Protein AF-A0A372QPK8-F1 (afdb_monomer_lite)

Foldseek 3Di:
DDPDPPVVVVVVVVVVVVVVVVVVVPDDDPDPDDDPPPPPPCPPVPLCQPPDPAWDADPVNDIAHDQFRDDAPVDGHGPQWAQEPQAPVRIGHNQQRDHAHNDGHGPQWDHDPVRAIHHHPWDDPPPNDTHD

Structure (mmCIF, N/CA/C/O backbone):
data_AF-A0A372QPK8-F1
#
_entry.id   AF-A0A372QPK8-F1
#
loop_
_atom_site.group_PDB
_atom_site.id
_atom_site.type_symbol
_atom_site.label_atom_id
_atom_site.label_alt_id
_atom_site.label_comp_id
_atom_site.label_asym_id
_atom_site.label_entity_id
_atom_site.label_seq_id
_atom_site.pdbx_PDB_ins_code
_atom_site.Cartn_x
_atom_site.Cartn_y
_atom_site.Cartn_z
_atom_site.occupancy
_atom_site.B_iso_or_equiv
_atom_site.auth_seq_id
_atom_site.auth_comp_id
_atom_site.auth_asym_id
_atom_site.auth_atom_id
_atom_site.pdbx_PDB_model_num
ATOM 1 N N . MET A 1 1 ? -44.034 28.530 76.129 1.00 44.78 1 MET A N 1
ATOM 2 C CA . MET A 1 1 ? -42.767 29.096 75.598 1.00 44.78 1 MET A CA 1
ATOM 3 C C . MET A 1 1 ? -41.680 28.782 76.626 1.00 44.78 1 MET A C 1
ATOM 5 O O . MET A 1 1 ? -41.874 29.170 77.760 1.00 44.78 1 MET A O 1
ATOM 9 N N . LYS A 1 2 ? -40.591 28.039 76.413 1.00 50.44 2 LYS A N 1
ATOM 10 C CA . LYS A 1 2 ? -39.830 27.640 75.222 1.00 50.44 2 LYS A CA 1
ATOM 11 C C . LYS A 1 2 ? -39.368 26.176 75.396 1.00 50.44 2 LYS A C 1
ATOM 13 O O . LYS A 1 2 ? -38.466 25.903 76.180 1.00 50.44 2 LYS A O 1
ATOM 18 N N . LEU A 1 3 ? -39.985 25.251 74.656 1.00 52.56 3 LEU A N 1
ATOM 19 C CA . LEU A 1 3 ? -39.466 23.902 74.401 1.00 52.56 3 LEU A CA 1
ATOM 20 C C . LEU A 1 3 ? -38.437 24.009 73.264 1.00 52.56 3 LEU A C 1
ATOM 22 O O . LEU A 1 3 ? -38.810 23.894 72.107 1.00 52.56 3 LEU A O 1
ATOM 26 N N . PHE A 1 4 ? -37.167 24.285 73.557 1.00 54.09 4 PHE A N 1
ATOM 27 C CA . PHE A 1 4 ? -36.104 24.185 72.536 1.00 54.09 4 PHE A CA 1
ATOM 28 C C . PHE A 1 4 ? -34.763 23.657 73.073 1.00 54.09 4 PHE A C 1
ATOM 30 O O . PHE A 1 4 ? -33.819 23.512 72.309 1.00 54.09 4 PHE A O 1
ATOM 37 N N . GLY A 1 5 ? -34.667 23.305 74.360 1.00 58.66 5 GLY A N 1
ATOM 38 C CA . GLY A 1 5 ? -33.438 22.756 74.949 1.00 58.66 5 GLY A CA 1
ATOM 39 C C . GLY A 1 5 ? -33.046 21.362 74.432 1.00 58.66 5 GLY A C 1
ATOM 40 O O . GLY A 1 5 ? -31.943 21.204 73.911 1.00 58.66 5 GLY A O 1
ATOM 41 N N . PRO A 1 6 ? -33.921 20.341 74.521 1.00 59.91 6 PRO A N 1
ATOM 42 C CA . PRO A 1 6 ? -33.509 18.967 74.225 1.00 59.91 6 PRO A CA 1
ATOM 43 C C . PRO A 1 6 ? -33.360 18.689 72.721 1.00 59.91 6 PRO A C 1
ATOM 45 O O . PRO A 1 6 ? -32.526 17.878 72.329 1.00 59.91 6 PRO A O 1
ATOM 48 N N . LEU A 1 7 ? -34.115 19.393 71.867 1.00 57.06 7 LEU A N 1
ATOM 49 C CA . LEU A 1 7 ? -34.079 19.188 70.414 1.00 57.06 7 LEU A CA 1
ATOM 50 C C . LEU A 1 7 ? -32.804 19.768 69.774 1.00 57.06 7 LEU A C 1
ATOM 52 O O . LEU A 1 7 ? -32.244 19.175 68.856 1.00 57.06 7 LEU A O 1
ATOM 56 N N . VAL A 1 8 ? -32.306 20.895 70.297 1.00 60.84 8 VAL A N 1
ATOM 57 C CA . VAL A 1 8 ? -31.047 21.512 69.845 1.00 60.84 8 VAL A CA 1
ATOM 58 C C . VAL A 1 8 ? -29.842 20.683 70.301 1.00 60.84 8 VAL A C 1
ATOM 60 O O . VAL A 1 8 ? -28.912 20.478 69.525 1.00 60.84 8 VAL A O 1
ATOM 63 N N . PHE A 1 9 ? -29.886 20.117 71.511 1.00 58.66 9 PHE A N 1
ATOM 64 C CA . PHE A 1 9 ? -28.843 19.203 71.995 1.00 58.66 9 PHE A CA 1
ATOM 65 C C . PHE A 1 9 ? -28.768 17.900 71.178 1.00 58.66 9 PHE A C 1
ATOM 67 O O . PHE A 1 9 ? -27.673 17.414 70.883 1.00 58.66 9 PHE A O 1
ATOM 74 N N . LEU A 1 10 ? -29.915 17.364 70.748 1.00 60.41 10 LEU A N 1
ATOM 75 C CA . LEU A 1 10 ? -29.976 16.209 69.845 1.00 60.41 10 LEU A CA 1
ATOM 76 C C . LEU A 1 10 ? -29.419 16.528 68.449 1.00 60.41 10 LEU A C 1
ATOM 78 O O . LEU A 1 10 ? -28.649 15.743 67.906 1.00 60.41 10 LEU A O 1
ATOM 82 N N . LEU A 1 11 ? -29.725 17.697 67.881 1.00 60.28 11 LEU A N 1
ATOM 83 C CA . LEU A 1 11 ? -29.195 18.094 66.570 1.00 60.28 11 LEU A CA 1
ATOM 84 C C . LEU A 1 11 ? -27.673 18.312 66.580 1.00 60.28 11 LEU A C 1
ATOM 86 O O . LEU A 1 11 ? -26.998 17.927 65.624 1.00 60.28 11 LEU A O 1
ATOM 90 N N . ILE A 1 12 ? -27.112 18.882 67.650 1.00 61.19 12 ILE A N 1
ATOM 91 C CA . ILE A 1 12 ? -25.658 19.097 67.769 1.00 61.19 12 ILE A CA 1
ATOM 92 C C . ILE A 1 12 ? -24.921 17.758 67.905 1.00 61.19 12 ILE A C 1
ATOM 94 O O . ILE A 1 12 ? -23.915 17.535 67.233 1.00 61.19 12 ILE A O 1
ATOM 98 N N . THR A 1 13 ? -25.440 16.841 68.724 1.00 59.41 13 THR A N 1
ATOM 99 C CA . THR A 1 13 ? -24.824 15.518 68.921 1.00 59.41 13 THR A CA 1
ATOM 100 C C . THR A 1 13 ? -24.906 14.644 67.667 1.00 59.41 13 THR A C 1
ATOM 102 O O . THR A 1 13 ? -23.913 14.011 67.314 1.00 59.41 13 THR A O 1
ATOM 105 N N . PHE A 1 14 ? -26.018 14.674 66.923 1.00 59.50 14 PHE A N 1
ATOM 106 C CA . PHE A 1 14 ? -26.125 13.966 65.640 1.00 59.50 14 PHE A CA 1
ATOM 107 C C . PHE A 1 14 ? -25.148 14.497 64.577 1.00 59.50 14 PHE A C 1
ATOM 109 O O . PHE A 1 14 ? -24.490 13.700 63.908 1.00 59.50 14 PHE A O 1
ATOM 116 N N . ASN A 1 15 ? -24.988 15.820 64.444 1.00 57.81 15 ASN A N 1
ATOM 117 C CA . ASN A 1 15 ? -24.038 16.399 63.482 1.00 57.81 15 ASN A CA 1
ATOM 118 C C . ASN A 1 15 ? -22.571 16.085 63.833 1.00 57.81 15 ASN A C 1
ATOM 120 O O . ASN A 1 15 ? -21.765 15.829 62.936 1.00 57.81 15 ASN A O 1
ATOM 124 N N . LEU A 1 16 ? -22.218 16.038 65.124 1.00 55.25 16 LEU A N 1
ATOM 125 C CA . LEU A 1 16 ? -20.860 15.694 65.558 1.00 55.25 16 LEU A CA 1
ATOM 126 C C . LEU A 1 16 ? -20.503 14.226 65.245 1.00 55.25 16 LEU A C 1
ATOM 128 O O . LEU A 1 16 ? -19.392 13.936 64.801 1.00 55.25 16 LEU A O 1
ATOM 132 N N . VAL A 1 17 ? -21.457 13.304 65.426 1.00 56.84 17 VAL A N 1
ATOM 133 C CA . VAL A 1 17 ? -21.271 11.864 65.160 1.00 56.84 17 VAL A CA 1
ATOM 134 C C . VAL A 1 17 ? -21.150 11.570 63.658 1.00 56.84 17 VAL A C 1
ATOM 136 O O . VAL A 1 17 ? -20.360 10.709 63.262 1.00 56.84 17 VAL A O 1
ATOM 139 N N . ILE A 1 18 ? -21.870 12.303 62.801 1.00 57.38 18 ILE A N 1
ATOM 140 C CA . ILE A 1 18 ? -21.778 12.142 61.339 1.00 57.38 18 ILE A CA 1
ATOM 141 C C . ILE A 1 18 ? -20.406 12.609 60.820 1.00 57.38 18 ILE A C 1
ATOM 143 O O . ILE A 1 18 ? -19.778 11.889 60.042 1.00 57.38 18 ILE A O 1
ATOM 147 N N . SER A 1 19 ? -19.877 13.738 61.306 1.00 53.81 19 SER A N 1
ATOM 148 C CA . SER A 1 19 ? -18.542 14.221 60.906 1.00 53.81 19 SER A CA 1
ATOM 149 C C . SER A 1 19 ? -17.404 13.273 61.305 1.00 53.81 19 SER A C 1
ATOM 151 O O . SER A 1 19 ? -16.457 13.099 60.538 1.00 53.81 19 SER A O 1
ATOM 153 N N . GLN A 1 20 ? -17.496 12.601 62.459 1.00 52.28 20 GLN A N 1
ATOM 154 C CA . GLN A 1 20 ? -16.480 11.618 62.862 1.00 52.28 20 GLN A CA 1
ATOM 155 C C . GLN A 1 20 ? -16.537 10.323 62.037 1.00 52.28 20 GLN A C 1
ATOM 157 O O . GLN A 1 20 ? -15.493 9.738 61.749 1.00 52.28 20 GLN A O 1
ATOM 162 N N . LYS A 1 21 ? -17.724 9.890 61.584 1.00 50.44 21 LYS A N 1
ATOM 163 C CA . LYS A 1 21 ? -17.843 8.712 60.708 1.00 50.44 21 LYS A CA 1
ATOM 164 C C . LYS A 1 21 ? -17.370 8.955 59.272 1.00 50.44 21 LYS A C 1
ATOM 166 O O . LYS A 1 21 ? -16.891 8.016 58.644 1.00 50.44 21 LYS A O 1
ATOM 171 N N . ILE A 1 22 ? -17.459 10.183 58.757 1.00 51.59 22 ILE A N 1
ATOM 172 C CA . ILE A 1 22 ? -17.023 10.502 57.384 1.00 51.59 22 ILE A CA 1
ATOM 173 C C . ILE A 1 22 ? -15.487 10.559 57.278 1.00 51.59 22 ILE A C 1
ATOM 175 O O . ILE A 1 22 ? -14.933 10.129 56.267 1.00 51.59 22 ILE A O 1
ATOM 179 N N . MET A 1 23 ? -14.778 11.000 58.326 1.00 44.66 23 MET A N 1
ATOM 180 C CA . MET A 1 23 ? -13.305 11.012 58.326 1.00 44.66 23 MET A CA 1
ATOM 181 C C . MET A 1 23 ? -12.675 9.623 58.510 1.00 44.66 23 MET A C 1
ATOM 183 O O . MET A 1 23 ? -11.583 9.383 58.004 1.00 44.66 23 MET A O 1
ATOM 187 N N . ALA A 1 24 ? -13.374 8.676 59.141 1.00 43.78 24 ALA A N 1
ATOM 188 C CA . ALA A 1 24 ? -12.895 7.299 59.286 1.00 43.78 24 ALA A CA 1
ATOM 189 C C . ALA A 1 24 ? -13.022 6.455 57.999 1.00 43.78 24 ALA A C 1
ATOM 191 O O . ALA A 1 24 ? -12.383 5.413 57.892 1.00 43.78 24 ALA A O 1
ATOM 192 N N . LEU A 1 25 ? -13.820 6.886 57.012 1.00 43.62 25 LEU A N 1
ATOM 193 C CA . LEU A 1 25 ? -14.006 6.140 55.759 1.00 43.62 25 LEU A CA 1
ATOM 194 C C . LEU A 1 25 ? -13.022 6.540 54.647 1.00 43.62 25 LEU A C 1
ATOM 196 O O . LEU A 1 25 ? -12.997 5.896 53.602 1.00 43.62 25 LEU A O 1
ATOM 200 N N . ARG A 1 26 ? -12.247 7.621 54.827 1.00 46.88 26 ARG A N 1
ATOM 201 C CA . ARG A 1 26 ? -11.486 8.236 53.726 1.00 46.88 26 ARG A CA 1
ATOM 202 C C . ARG A 1 26 ? -9.968 8.068 53.794 1.00 46.88 26 ARG A C 1
ATOM 204 O O . ARG A 1 26 ? -9.309 8.540 52.873 1.00 46.88 26 ARG A O 1
ATOM 211 N N . GLN A 1 27 ? -9.397 7.444 54.830 1.00 39.03 27 GLN A N 1
ATOM 212 C CA . GLN A 1 27 ? -7.946 7.586 55.032 1.00 39.03 27 GLN A CA 1
ATOM 213 C C . GLN A 1 27 ? -7.148 6.376 55.521 1.00 39.03 27 GLN A C 1
ATOM 215 O O . GLN A 1 27 ? -5.971 6.527 55.801 1.00 39.03 27 GLN A O 1
ATOM 220 N N . GLU A 1 28 ? -7.697 5.168 55.519 1.00 42.09 28 GLU A N 1
ATOM 221 C CA . GLU A 1 28 ? -6.903 3.958 55.769 1.00 42.09 28 GLU A CA 1
ATOM 222 C C . GLU A 1 28 ? -7.523 2.850 54.907 1.00 42.09 28 GLU A C 1
ATOM 224 O O . GLU A 1 28 ? -8.551 2.285 55.250 1.00 42.09 28 GLU A O 1
ATOM 229 N N . THR A 1 29 ? -7.043 2.516 53.713 1.00 42.16 29 THR A N 1
ATOM 230 C CA . THR A 1 29 ? -5.824 1.725 53.589 1.00 42.16 29 THR A CA 1
ATOM 231 C C . THR A 1 29 ? -5.349 1.769 52.137 1.00 42.16 29 THR A C 1
ATOM 233 O O . THR A 1 29 ? -5.890 1.107 51.254 1.00 42.16 29 THR A O 1
ATOM 236 N N . PHE A 1 30 ? -4.290 2.533 51.901 1.00 44.34 30 PHE A N 1
ATOM 237 C CA . PHE A 1 30 ? -3.374 2.302 50.793 1.00 44.34 30 PHE A CA 1
ATOM 238 C C . PHE A 1 30 ? -2.181 1.534 51.383 1.00 44.34 30 PHE A C 1
ATOM 240 O O . PHE A 1 30 ? -1.219 2.168 51.815 1.00 44.34 30 PHE A O 1
ATOM 247 N N . PRO A 1 31 ? -2.196 0.191 51.486 1.00 40.69 31 PRO A N 1
ATOM 248 C CA . PRO A 1 31 ? -0.975 -0.524 51.791 1.00 40.69 31 PRO A CA 1
ATOM 249 C C . PRO A 1 31 ? -0.179 -0.640 50.493 1.00 40.69 31 PRO A C 1
ATOM 251 O O . PRO A 1 31 ? -0.525 -1.370 49.562 1.00 40.69 31 PRO A O 1
ATOM 254 N N . ARG A 1 32 ? 0.921 0.110 50.431 1.00 44.38 32 ARG A N 1
ATOM 255 C CA . ARG A 1 32 ? 2.013 -0.203 49.518 1.00 44.38 32 ARG A CA 1
ATOM 256 C C . ARG A 1 32 ? 2.531 -1.614 49.834 1.00 44.38 32 ARG A C 1
ATOM 258 O O . ARG A 1 32 ? 3.028 -1.857 50.923 1.00 44.38 32 ARG A O 1
ATOM 265 N N . ILE A 1 33 ? 2.454 -2.472 48.818 1.00 48.00 33 ILE A N 1
ATOM 266 C CA . ILE A 1 33 ? 3.400 -3.544 48.472 1.00 48.00 33 ILE A CA 1
ATOM 267 C C . ILE A 1 33 ? 3.571 -4.658 49.522 1.00 48.00 33 ILE A C 1
ATOM 269 O O . ILE A 1 33 ? 4.490 -4.654 50.334 1.00 48.00 33 ILE A O 1
ATOM 273 N N . ALA A 1 34 ? 2.783 -5.720 49.356 1.00 37.31 34 ALA A N 1
ATOM 274 C CA . ALA A 1 34 ? 3.285 -7.084 49.477 1.00 37.31 34 ALA A CA 1
ATOM 275 C C . ALA A 1 34 ? 2.934 -7.812 48.175 1.00 37.31 34 ALA A C 1
ATOM 277 O O . ALA A 1 34 ? 1.788 -7.780 47.726 1.00 37.31 34 ALA A O 1
ATOM 278 N N . ALA A 1 35 ? 3.943 -8.400 47.534 1.00 48.91 35 ALA A N 1
ATOM 279 C CA . ALA A 1 35 ? 3.840 -9.124 46.277 1.00 48.91 35 ALA A CA 1
ATOM 280 C C . ALA A 1 35 ? 2.953 -10.369 46.430 1.00 48.91 35 ALA A C 1
ATOM 282 O O . ALA A 1 35 ? 3.432 -11.481 46.633 1.00 48.91 35 ALA A O 1
ATOM 283 N N . ILE A 1 36 ? 1.644 -10.187 46.305 1.00 43.19 36 ILE A N 1
ATOM 284 C CA . ILE A 1 36 ? 0.721 -11.271 46.007 1.00 43.19 36 ILE A CA 1
ATOM 285 C C . ILE A 1 36 ? 0.531 -11.197 44.505 1.00 43.19 36 ILE A C 1
ATOM 287 O O . ILE A 1 36 ? -0.168 -10.326 43.993 1.00 43.19 36 ILE A O 1
ATOM 291 N N . LYS A 1 37 ? 1.241 -12.082 43.800 1.00 42.38 37 LYS A N 1
ATOM 292 C CA . LYS A 1 37 ? 1.048 -12.363 42.380 1.00 42.38 37 LYS A CA 1
ATOM 293 C C . LYS A 1 37 ? -0.465 -12.423 42.154 1.00 42.38 37 LYS A C 1
ATOM 295 O O . LYS A 1 37 ? -1.086 -13.344 42.696 1.00 42.38 37 LYS A O 1
ATOM 300 N N . PRO A 1 38 ? -1.092 -11.485 41.417 1.00 40.38 38 PRO A N 1
ATOM 301 C CA . PRO A 1 38 ? -2.437 -11.751 40.970 1.00 40.38 38 PRO A CA 1
ATOM 302 C C . PRO A 1 38 ? -2.292 -13.038 40.172 1.00 40.38 38 PRO A C 1
ATOM 304 O O . PRO A 1 38 ? -1.523 -13.109 39.207 1.00 40.38 38 PRO A O 1
ATOM 307 N N . LYS A 1 39 ? -2.965 -14.100 40.622 1.00 42.16 39 LYS A N 1
ATOM 308 C CA . LYS A 1 39 ? -3.371 -15.167 39.722 1.00 42.16 39 LYS A CA 1
ATOM 309 C C . LYS A 1 39 ? -4.276 -14.444 38.743 1.00 42.16 39 LYS A C 1
ATOM 311 O O . LYS A 1 39 ? -5.469 -14.288 38.988 1.00 42.16 39 LYS A O 1
ATOM 316 N N . SER A 1 40 ? -3.615 -13.867 37.738 1.00 42.41 40 SER A N 1
ATOM 317 C CA . SER A 1 40 ? -4.180 -13.246 36.566 1.00 42.41 40 SER A CA 1
ATOM 318 C C . SER A 1 40 ? -4.932 -14.388 35.938 1.00 42.41 40 SER A C 1
ATOM 320 O O . SER A 1 40 ? -4.383 -15.249 35.250 1.00 42.41 40 SER A O 1
ATOM 322 N N . THR A 1 41 ? -6.169 -14.507 36.401 1.00 42.00 41 THR A N 1
ATOM 323 C CA . THR A 1 41 ? -7.182 -15.306 35.764 1.00 42.00 41 THR A CA 1
ATOM 324 C C . THR A 1 41 ? -7.201 -14.684 34.399 1.00 42.00 41 THR A C 1
ATOM 326 O O . THR A 1 41 ? -7.506 -13.499 34.292 1.00 42.00 41 THR A O 1
ATOM 329 N N . VAL A 1 42 ? -6.673 -15.439 33.442 1.00 49.09 42 VAL A N 1
ATOM 330 C CA . VAL A 1 42 ? -6.579 -15.090 32.039 1.00 49.09 42 VAL A CA 1
ATOM 331 C C . VAL A 1 42 ? -7.938 -14.516 31.670 1.00 49.09 42 VAL A C 1
ATOM 333 O O . VAL A 1 42 ? -8.882 -15.256 31.416 1.00 49.09 42 VAL A O 1
ATOM 336 N N . VAL A 1 43 ? -8.060 -13.188 31.707 1.00 46.91 43 VAL A N 1
ATOM 337 C CA . VAL A 1 43 ? -8.998 -12.521 30.828 1.00 46.91 43 VAL A CA 1
ATOM 338 C C . VAL A 1 43 ? -8.420 -12.950 29.494 1.00 46.91 43 VAL A C 1
ATOM 340 O O . VAL A 1 43 ? -7.230 -12.691 29.260 1.00 46.91 43 VAL A O 1
ATOM 343 N N . PRO A 1 44 ? -9.155 -13.704 28.662 1.00 43.81 44 PRO A N 1
ATOM 344 C CA . PRO A 1 44 ? -8.698 -13.809 27.297 1.00 43.81 44 PRO A CA 1
ATOM 345 C C . PRO A 1 44 ? -8.474 -12.355 26.886 1.00 43.81 44 PRO A C 1
ATOM 347 O O . PRO A 1 44 ? -9.298 -11.500 27.225 1.00 43.81 44 PRO A O 1
ATOM 350 N N . LEU A 1 45 ? -7.365 -12.034 26.224 1.00 43.34 45 LEU A N 1
ATOM 351 C CA . LEU A 1 45 ? -7.417 -10.897 25.322 1.00 43.34 45 LEU A CA 1
ATOM 352 C C . LEU A 1 45 ? -8.535 -11.257 24.337 1.00 43.34 45 LEU A C 1
ATOM 354 O O . LEU A 1 45 ? -8.304 -11.872 23.302 1.00 43.34 45 LEU A O 1
ATOM 358 N N . ILE A 1 46 ? -9.782 -11.003 24.734 1.00 52.19 46 ILE A N 1
ATOM 359 C CA . ILE A 1 46 ? -10.931 -10.948 23.871 1.00 52.19 46 ILE A CA 1
ATOM 360 C C . ILE A 1 46 ? -10.504 -9.799 22.991 1.00 52.19 46 ILE A C 1
ATOM 362 O O . ILE A 1 46 ? -10.482 -8.657 23.453 1.00 52.19 46 ILE A O 1
ATOM 366 N N . LYS A 1 47 ? -10.010 -10.141 21.794 1.00 54.75 47 LYS A N 1
ATOM 367 C CA . LYS A 1 47 ? -9.800 -9.216 20.683 1.00 54.75 47 LYS A CA 1
ATOM 368 C C . LYS A 1 47 ? -10.947 -8.214 20.811 1.00 54.75 47 LYS A C 1
ATOM 370 O O . LYS A 1 47 ? -12.102 -8.646 20.762 1.00 54.75 47 LYS A O 1
ATOM 375 N N . ILE A 1 48 ? -10.650 -6.951 21.140 1.00 60.53 48 ILE A N 1
ATOM 376 C CA . ILE A 1 48 ? -11.630 -5.898 21.491 1.00 60.53 48 ILE A CA 1
ATOM 377 C C . ILE A 1 48 ? -12.317 -5.437 20.196 1.00 60.53 48 ILE A C 1
ATOM 379 O O . ILE A 1 48 ? -12.419 -4.266 19.868 1.00 60.53 48 ILE A O 1
ATOM 383 N N . CYS A 1 49 ? -12.74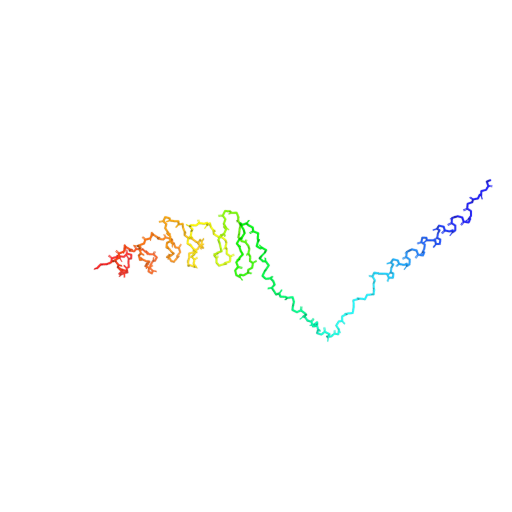8 -6.413 19.417 1.00 60.50 49 CYS A N 1
ATOM 384 C CA . CYS A 1 49 ? -13.303 -6.313 18.098 1.00 60.50 49 CYS A CA 1
ATOM 385 C C . CYS A 1 49 ? -14.744 -6.769 18.242 1.00 60.50 49 CYS A C 1
ATOM 387 O O . CYS A 1 49 ? -15.058 -7.926 17.940 1.00 60.50 49 CYS A O 1
ATOM 389 N N . PRO A 1 50 ? -15.626 -5.933 18.802 1.00 65.94 50 PRO A N 1
ATOM 390 C CA . PRO A 1 50 ? -17.024 -6.277 18.787 1.00 65.94 50 PRO A CA 1
ATOM 391 C C . PRO A 1 50 ? -17.442 -6.399 17.317 1.00 65.94 50 PRO A C 1
ATOM 393 O O . PRO A 1 50 ? -17.282 -5.469 16.529 1.00 65.94 50 PRO A O 1
ATOM 396 N N . THR A 1 51 ? -17.923 -7.577 16.925 1.00 57.56 51 THR A N 1
ATOM 397 C CA . THR A 1 51 ? -18.449 -7.826 15.581 1.00 57.56 51 THR A CA 1
ATOM 398 C C . THR A 1 51 ? -19.780 -7.102 15.434 1.00 57.56 51 THR A C 1
ATOM 400 O O . THR A 1 51 ? -20.852 -7.688 15.585 1.00 57.56 51 THR A O 1
ATOM 403 N N . PHE A 1 52 ? -19.704 -5.800 15.184 1.00 64.00 52 PHE A N 1
ATOM 404 C CA . PHE A 1 52 ? -20.817 -4.982 14.741 1.00 64.00 52 PHE A CA 1
ATOM 405 C C . PHE A 1 52 ? -20.831 -4.940 13.213 1.00 64.00 52 PHE A C 1
ATOM 407 O O . PHE A 1 52 ? -19.799 -5.009 12.545 1.00 64.00 52 PHE A O 1
ATOM 414 N N . LYS A 1 53 ? -22.030 -4.860 12.638 1.00 70.62 53 LYS A N 1
ATOM 415 C CA . LYS A 1 53 ? -22.211 -4.791 11.188 1.00 70.62 53 LYS A CA 1
ATOM 416 C C . LYS A 1 53 ? -21.585 -3.485 10.675 1.00 70.62 53 LYS A C 1
ATOM 418 O O . LYS A 1 53 ? -22.025 -2.420 11.089 1.00 70.62 53 LYS A O 1
ATOM 423 N N . GLY A 1 54 ? -20.605 -3.581 9.776 1.00 70.88 54 GLY A N 1
ATOM 424 C CA . GLY A 1 54 ? -19.957 -2.417 9.157 1.00 70.88 54 GLY A CA 1
ATOM 425 C C . GLY A 1 54 ? -18.705 -1.892 9.867 1.00 70.88 54 GLY A C 1
ATOM 426 O O . GLY A 1 54 ? -18.219 -0.837 9.479 1.00 70.88 54 GLY A O 1
ATOM 427 N N . LEU A 1 55 ? -18.187 -2.606 10.873 1.00 82.00 55 LEU A N 1
ATOM 428 C CA . LEU A 1 55 ? -16.914 -2.288 11.521 1.00 82.00 55 LEU A CA 1
ATOM 429 C C . LEU A 1 55 ? -15.895 -3.379 11.177 1.00 82.00 55 LEU A C 1
ATOM 431 O O . LEU A 1 55 ? -16.191 -4.570 11.314 1.00 82.00 55 LEU A O 1
ATOM 435 N N . THR A 1 56 ? -14.697 -2.975 10.764 1.00 87.06 56 THR A N 1
ATOM 436 C CA . THR A 1 56 ? -13.572 -3.887 10.523 1.00 87.06 56 THR A CA 1
ATOM 437 C C . THR A 1 56 ? -12.562 -3.708 11.640 1.00 87.06 56 THR A C 1
ATOM 439 O O . THR A 1 56 ? -12.113 -2.598 11.896 1.00 87.06 56 THR A O 1
ATOM 442 N N . CYS A 1 57 ? -12.207 -4.793 12.321 1.00 88.31 57 CYS A N 1
ATOM 443 C CA . CYS A 1 57 ? -11.192 -4.742 13.365 1.00 88.31 57 CYS A CA 1
ATOM 444 C C . CYS A 1 57 ? -9.846 -5.223 12.835 1.00 88.31 57 CYS A C 1
ATOM 446 O O . CYS A 1 57 ? -9.769 -6.317 12.265 1.00 88.31 57 CYS A O 1
ATOM 448 N N . CYS A 1 58 ? -8.810 -4.427 13.063 1.00 88.25 58 CYS A N 1
ATOM 449 C CA . CYS A 1 58 ? -7.462 -4.677 12.578 1.00 88.25 58 CYS A CA 1
ATOM 450 C C . CYS A 1 58 ? -6.653 -5.514 13.574 1.00 88.25 58 CYS A C 1
ATOM 452 O O . CYS A 1 58 ? -7.073 -5.758 14.710 1.00 88.25 58 CYS A O 1
ATOM 454 N N . ASP A 1 59 ? -5.512 -6.039 13.133 1.00 86.19 59 ASP A N 1
ATOM 455 C CA . ASP A 1 59 ? -4.749 -7.015 13.920 1.00 86.19 59 ASP A CA 1
ATOM 456 C C . ASP A 1 59 ? -4.056 -6.419 15.151 1.00 86.19 59 ASP A C 1
ATOM 458 O O . ASP A 1 59 ? -3.827 -7.129 16.130 1.00 86.19 59 ASP A O 1
ATOM 462 N N . ASP A 1 60 ? -3.799 -5.117 15.140 1.00 85.06 60 ASP A N 1
ATOM 463 C CA . ASP A 1 60 ? -3.329 -4.315 16.273 1.00 85.06 60 ASP A CA 1
ATOM 464 C C . ASP A 1 60 ? -4.472 -3.850 17.205 1.00 85.06 60 ASP A C 1
ATOM 466 O O . ASP A 1 60 ? -4.219 -3.314 18.285 1.00 85.06 60 ASP A O 1
ATOM 470 N N . GLY A 1 61 ? -5.729 -4.112 16.834 1.00 83.50 61 GLY A N 1
ATOM 471 C CA . GLY A 1 61 ? -6.911 -3.877 17.659 1.00 83.50 61 GLY A CA 1
ATOM 472 C C . GLY A 1 61 ? -7.590 -2.520 17.473 1.00 83.50 61 GLY A C 1
ATOM 473 O O . GLY A 1 61 ? -8.563 -2.261 18.187 1.00 83.50 61 GLY A O 1
ATOM 474 N N . HIS A 1 62 ? -7.138 -1.670 16.541 1.00 86.25 62 HIS A N 1
ATOM 475 C CA . HIS A 1 62 ? -7.938 -0.514 16.129 1.00 86.25 62 HIS A CA 1
ATOM 476 C C . HIS A 1 62 ? -9.107 -0.944 15.233 1.00 86.25 62 HIS A C 1
ATOM 478 O O . HIS A 1 62 ? -9.186 -2.081 14.756 1.00 86.25 62 HIS A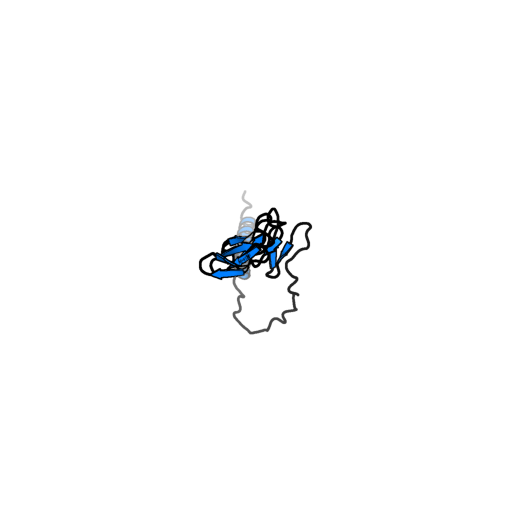 O 1
ATOM 484 N N . ILE A 1 63 ? -10.061 -0.032 15.052 1.00 89.94 63 ILE A N 1
ATOM 485 C CA . ILE A 1 63 ? -11.301 -0.293 14.329 1.00 89.94 63 ILE A CA 1
ATOM 486 C C . ILE A 1 63 ? -11.426 0.706 13.183 1.00 89.94 63 ILE A C 1
ATOM 488 O O . ILE A 1 63 ? -11.317 1.912 13.395 1.00 89.94 63 ILE A O 1
ATOM 492 N N . CYS A 1 64 ? -11.696 0.181 11.993 1.00 90.50 64 CYS A N 1
ATOM 493 C CA . CYS A 1 64 ? -11.978 0.926 10.778 1.00 90.50 64 CYS A CA 1
ATOM 494 C C . CYS A 1 64 ? -13.486 0.954 10.505 1.00 90.50 64 CYS A C 1
ATOM 496 O O . CYS A 1 64 ? -14.157 -0.084 10.531 1.00 90.50 64 CYS A O 1
ATOM 498 N N . GLU A 1 65 ? -14.019 2.146 10.242 1.00 90.50 65 GLU A N 1
ATOM 499 C CA . GLU A 1 65 ? -15.443 2.393 10.010 1.00 90.50 65 GLU A CA 1
ATOM 500 C C . GLU A 1 65 ? -15.676 3.571 9.045 1.00 90.50 65 GLU A C 1
ATOM 502 O O . GLU A 1 65 ? -14.759 4.319 8.700 1.00 90.50 65 GLU A O 1
ATOM 507 N N . GLY A 1 66 ? -16.925 3.739 8.601 1.00 89.25 66 GLY A N 1
ATOM 508 C CA . GLY A 1 66 ? -17.324 4.845 7.727 1.00 89.25 66 GLY A CA 1
ATOM 509 C C . GLY A 1 66 ? -16.721 4.750 6.324 1.00 89.25 66 GLY A C 1
ATOM 510 O O . GLY A 1 66 ? -16.782 3.697 5.688 1.00 89.25 66 GLY A O 1
ATOM 511 N N . ASP A 1 67 ? -16.154 5.859 5.845 1.00 89.62 67 ASP A N 1
ATOM 512 C CA . ASP A 1 67 ? -15.563 5.969 4.501 1.00 89.62 67 ASP A CA 1
ATOM 513 C C . ASP A 1 67 ? -14.257 5.169 4.345 1.00 89.62 67 ASP A C 1
ATOM 515 O O . ASP A 1 67 ? -13.821 4.906 3.224 1.00 89.62 67 ASP A O 1
ATOM 519 N N . TYR A 1 68 ? -13.661 4.740 5.462 1.00 91.88 68 TYR A N 1
ATOM 520 C CA . TYR A 1 68 ? -12.395 4.013 5.516 1.00 91.88 68 TYR A CA 1
ATOM 521 C C . TYR A 1 68 ? -12.577 2.679 6.255 1.00 91.88 68 TYR A C 1
ATOM 523 O O . TYR A 1 68 ? -12.121 2.537 7.385 1.00 91.88 68 TYR A O 1
ATOM 531 N N . PRO A 1 69 ? -13.288 1.691 5.683 1.00 91.56 69 PRO A N 1
ATOM 532 C CA . PRO A 1 69 ? -13.643 0.472 6.405 1.00 91.56 69 PRO A CA 1
ATOM 533 C C . PRO A 1 69 ? -12.594 -0.646 6.292 1.00 91.56 69 PRO A C 1
ATOM 535 O O . PRO A 1 69 ? -12.865 -1.757 6.742 1.00 91.56 69 PRO A O 1
ATOM 538 N N . VAL A 1 70 ? -11.437 -0.428 5.660 1.00 91.00 70 VAL A N 1
ATOM 539 C CA . VAL A 1 70 ? -10.434 -1.478 5.400 1.00 91.00 70 VAL A CA 1
ATOM 540 C C . VAL A 1 70 ? -9.160 -1.212 6.198 1.00 91.00 70 VAL A C 1
ATOM 542 O O . VAL A 1 70 ? -8.657 -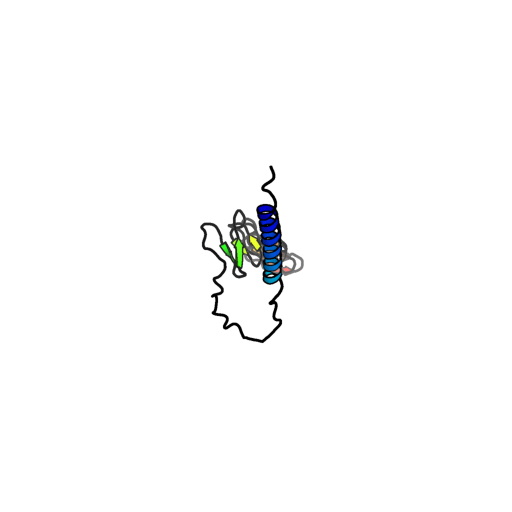0.095 6.197 1.00 91.00 70 VAL A O 1
ATOM 545 N N . CYS A 1 71 ? -8.617 -2.246 6.841 1.00 90.94 71 CYS A N 1
ATOM 546 C CA . CYS A 1 71 ? -7.350 -2.166 7.569 1.00 90.94 71 CYS A CA 1
ATOM 547 C C . CYS A 1 71 ? -6.153 -2.100 6.617 1.00 90.94 71 CYS A C 1
ATOM 549 O O . CYS A 1 71 ? -6.025 -2.941 5.723 1.00 90.94 71 CYS A O 1
ATOM 551 N N . CYS A 1 72 ? -5.241 -1.165 6.864 1.00 90.81 72 CYS A N 1
ATOM 552 C CA . CYS A 1 72 ? -3.954 -1.069 6.192 1.00 90.81 72 CYS A CA 1
ATOM 553 C C . CYS A 1 72 ? -2.875 -0.647 7.188 1.00 90.81 72 CYS A C 1
ATOM 555 O O . CYS A 1 72 ? -2.765 0.520 7.548 1.00 90.81 72 CYS A O 1
ATOM 557 N N . GLN A 1 73 ? -2.061 -1.607 7.632 1.00 86.44 73 GLN A N 1
ATOM 558 C CA . GLN A 1 73 ? -1.097 -1.396 8.717 1.00 86.44 73 GLN A CA 1
ATOM 559 C C . GLN A 1 73 ? -1.780 -0.822 9.975 1.00 86.44 73 GLN A C 1
ATOM 561 O O . GLN A 1 73 ? -2.616 -1.501 10.564 1.00 86.44 73 GLN A O 1
ATOM 566 N N . ASN A 1 74 ? -1.421 0.406 10.362 1.00 86.06 74 ASN A N 1
ATOM 567 C CA . ASN A 1 74 ? -1.942 1.133 11.518 1.00 86.06 74 ASN A CA 1
ATOM 568 C C . ASN A 1 74 ? -3.037 2.147 11.132 1.00 86.06 74 ASN A C 1
ATOM 570 O O . ASN A 1 74 ? -3.495 2.892 11.994 1.00 86.06 74 ASN A O 1
ATOM 574 N N . ASP A 1 75 ? -3.409 2.205 9.850 1.00 88.50 75 ASP A N 1
ATOM 575 C CA . ASP A 1 75 ? -4.369 3.155 9.299 1.00 88.50 75 ASP A CA 1
ATOM 576 C C . ASP A 1 75 ? -5.561 2.444 8.646 1.00 88.50 75 ASP A C 1
ATOM 578 O O . ASP A 1 75 ? -5.536 1.258 8.300 1.00 88.50 75 ASP A O 1
ATOM 582 N N . CYS A 1 76 ? -6.619 3.221 8.431 1.00 91.25 76 CYS A N 1
ATOM 583 C CA . CYS A 1 76 ? -7.825 2.787 7.747 1.00 91.25 76 CYS A CA 1
ATOM 584 C C . CYS A 1 76 ? -7.893 3.390 6.343 1.00 91.25 76 CYS A C 1
ATOM 586 O O . CYS A 1 76 ? -7.693 4.592 6.164 1.00 91.25 76 CYS A O 1
ATOM 588 N N . ILE A 1 77 ? -8.222 2.567 5.345 1.00 92.81 77 ILE A N 1
ATOM 589 C CA . ILE A 1 77 ? -8.272 2.958 3.929 1.00 92.81 77 ILE A CA 1
ATOM 590 C C . ILE A 1 77 ? -9.678 2.754 3.342 1.00 92.81 77 ILE A C 1
ATOM 592 O O . ILE A 1 77 ? -10.453 1.932 3.855 1.00 92.81 77 ILE A O 1
ATOM 596 N N . PRO A 1 78 ? -10.044 3.484 2.270 1.00 92.06 78 PRO A N 1
ATOM 597 C CA . PRO A 1 78 ? -11.323 3.292 1.596 1.00 92.06 78 PRO A CA 1
ATOM 598 C C . PRO A 1 78 ? -11.427 1.916 0.937 1.00 92.06 78 PRO A C 1
ATOM 600 O O . PRO A 1 78 ? -10.430 1.287 0.577 1.00 92.06 78 PRO A O 1
ATOM 603 N N . THR A 1 79 ? -12.653 1.465 0.672 1.00 89.44 79 THR A N 1
ATOM 604 C CA . THR A 1 79 ? -12.860 0.284 -0.181 1.00 89.44 79 THR A CA 1
ATOM 605 C C . THR A 1 79 ? -12.295 0.504 -1.585 1.00 89.44 79 THR A C 1
ATOM 607 O O . THR A 1 79 ? -12.303 1.628 -2.082 1.00 89.44 79 THR A O 1
ATOM 610 N N . ASN A 1 80 ? -11.901 -0.578 -2.264 1.00 89.88 80 ASN A N 1
ATOM 611 C CA . ASN A 1 80 ? -11.350 -0.551 -3.628 1.00 89.88 80 ASN A CA 1
ATOM 612 C C . ASN A 1 80 ? -10.059 0.271 -3.769 1.00 89.88 80 ASN A C 1
ATOM 614 O O . ASN A 1 80 ? -9.771 0.794 -4.845 1.00 89.88 80 ASN A O 1
ATOM 618 N N . THR A 1 81 ? -9.294 0.377 -2.688 1.00 91.00 81 THR A N 1
ATOM 619 C CA . THR A 1 81 ? -7.933 0.905 -2.702 1.00 91.00 81 THR A CA 1
ATOM 620 C C . THR A 1 81 ? -6.950 -0.211 -2.363 1.00 91.00 81 THR A C 1
ATOM 622 O O . THR A 1 81 ? -7.318 -1.213 -1.741 1.00 91.00 81 THR A O 1
ATOM 625 N N . THR A 1 82 ? -5.706 -0.062 -2.802 1.00 91.94 82 THR A N 1
ATOM 626 C CA . THR A 1 82 ? -4.621 -0.991 -2.488 1.00 91.94 82 THR A CA 1
ATOM 627 C C . THR A 1 82 ? -3.840 -0.453 -1.303 1.00 91.94 82 THR A C 1
ATOM 629 O O . THR A 1 82 ? -3.350 0.672 -1.354 1.00 91.94 82 THR A O 1
ATOM 632 N N . CYS A 1 83 ? -3.704 -1.255 -0.249 1.00 91.75 83 CYS A N 1
ATOM 633 C CA . CYS A 1 83 ? -2.841 -0.932 0.882 1.00 91.75 83 CYS A CA 1
ATOM 634 C C . CYS A 1 83 ? -1.368 -0.963 0.455 1.00 91.75 83 CYS A C 1
ATOM 636 O O . CYS A 1 83 ? -0.914 -1.961 -0.108 1.00 91.75 83 CYS A O 1
ATOM 638 N N . CYS A 1 84 ? -0.631 0.109 0.739 1.00 88.69 84 CYS A N 1
ATOM 639 C CA . CYS A 1 84 ? 0.738 0.292 0.282 1.00 88.69 84 CYS A CA 1
ATOM 640 C C . CYS A 1 84 ? 1.672 0.600 1.450 1.00 88.69 84 CYS A C 1
ATOM 642 O O . CYS A 1 84 ? 1.530 1.621 2.120 1.00 88.69 84 CYS A O 1
ATOM 644 N N . ASN A 1 85 ? 2.664 -0.268 1.663 1.00 80.94 85 ASN A N 1
ATOM 645 C CA . ASN A 1 85 ? 3.665 -0.080 2.717 1.00 80.94 85 ASN A CA 1
ATOM 646 C C . ASN A 1 85 ? 4.726 0.966 2.384 1.00 80.94 85 ASN A C 1
ATOM 648 O O . ASN A 1 85 ? 5.296 1.550 3.301 1.00 80.94 85 ASN A O 1
ATOM 652 N N . ASP A 1 86 ? 4.947 1.224 1.097 1.00 70.62 86 ASP A N 1
ATOM 653 C CA . ASP A 1 86 ? 6.100 2.005 0.645 1.00 70.62 86 ASP A CA 1
ATOM 654 C C . ASP A 1 86 ? 5.732 3.429 0.205 1.00 70.62 86 ASP A C 1
ATOM 656 O O . ASP A 1 86 ? 6.613 4.265 0.031 1.00 70.62 86 ASP A O 1
ATOM 660 N N . THR A 1 87 ? 4.438 3.733 0.053 1.00 64.12 87 THR A N 1
ATOM 661 C CA . THR A 1 87 ? 3.969 5.073 -0.329 1.00 64.12 87 THR A CA 1
ATOM 662 C C . THR A 1 87 ? 3.761 5.969 0.876 1.00 64.12 87 THR A C 1
ATOM 664 O O . THR A 1 87 ? 3.065 5.594 1.820 1.00 64.12 87 THR A O 1
ATOM 667 N N . SER A 1 88 ? 4.164 7.235 0.764 1.00 62.38 88 SER A N 1
ATOM 668 C CA . SER A 1 88 ? 3.914 8.264 1.782 1.00 62.38 88 SER A CA 1
ATOM 669 C C . SER A 1 88 ? 2.419 8.559 2.038 1.00 62.38 88 SER A C 1
ATOM 671 O O . SER A 1 88 ? 2.088 9.256 2.994 1.00 62.38 88 SER A O 1
ATOM 673 N N . ARG A 1 89 ? 1.503 8.051 1.196 1.00 62.50 89 ARG A N 1
ATOM 674 C CA . ARG A 1 89 ? 0.038 8.172 1.352 1.00 62.50 89 ARG A CA 1
ATOM 675 C C . ARG A 1 89 ? -0.647 6.921 1.923 1.00 62.50 89 ARG A C 1
ATOM 677 O O . ARG A 1 89 ? -1.864 6.939 2.078 1.00 62.50 89 ARG A O 1
ATOM 684 N N . GLY A 1 90 ? 0.098 5.851 2.212 1.00 82.88 90 GLY A N 1
ATOM 685 C CA . GLY A 1 90 ? -0.413 4.604 2.806 1.00 82.88 90 GLY A CA 1
ATOM 686 C C . GLY A 1 90 ? -1.293 3.731 1.896 1.00 82.88 90 GLY A C 1
ATOM 687 O O . GLY A 1 90 ? -1.430 2.536 2.149 1.00 82.88 90 GLY A O 1
ATOM 688 N N . TYR A 1 91 ? -1.871 4.271 0.817 1.00 91.56 91 TYR A N 1
ATOM 689 C CA . TYR A 1 91 ? -2.672 3.505 -0.140 1.00 91.56 91 TYR A CA 1
ATOM 690 C C . TYR A 1 91 ? -2.715 4.125 -1.539 1.00 91.56 91 TYR A C 1
ATOM 692 O O . TYR A 1 91 ? -2.443 5.313 -1.731 1.00 91.56 91 TYR A O 1
ATOM 700 N N . CYS A 1 92 ? -3.132 3.303 -2.500 1.00 92.19 92 CYS A N 1
ATOM 701 C CA . CYS A 1 92 ? -3.344 3.670 -3.890 1.00 92.19 92 CYS A CA 1
ATOM 702 C C . CYS A 1 92 ? -4.796 3.474 -4.334 1.00 92.19 92 CYS A C 1
ATOM 704 O O . CYS A 1 92 ? -5.459 2.522 -3.925 1.00 92.19 92 CYS A O 1
ATOM 706 N N . ASP A 1 93 ? -5.302 4.383 -5.167 1.00 91.56 93 ASP A N 1
ATOM 707 C CA . ASP A 1 93 ? -6.666 4.313 -5.690 1.00 91.56 93 ASP A CA 1
ATOM 708 C C . ASP A 1 93 ? -6.821 3.276 -6.815 1.00 91.56 93 ASP A C 1
ATOM 710 O O . ASP A 1 93 ? -5.862 2.669 -7.285 1.00 91.56 93 ASP A O 1
ATOM 714 N N . LYS A 1 94 ? -8.062 3.071 -7.259 1.00 91.06 94 LYS A N 1
ATOM 715 C CA . LYS A 1 94 ? -8.394 2.104 -8.311 1.00 91.06 94 LYS A CA 1
ATOM 716 C C . LYS A 1 94 ? -7.774 2.413 -9.680 1.00 91.06 94 LYS A C 1
ATOM 718 O O . LYS A 1 94 ? -7.684 1.505 -10.502 1.00 91.06 94 LYS A O 1
ATOM 723 N N . ASP A 1 95 ? -7.457 3.676 -9.962 1.00 89.69 95 ASP A N 1
ATOM 724 C CA . ASP A 1 95 ? -6.950 4.104 -11.268 1.00 89.69 95 ASP A CA 1
ATOM 725 C C . ASP A 1 95 ? -5.436 3.857 -11.351 1.00 89.69 95 ASP A C 1
ATOM 727 O O . ASP A 1 95 ? -4.916 3.514 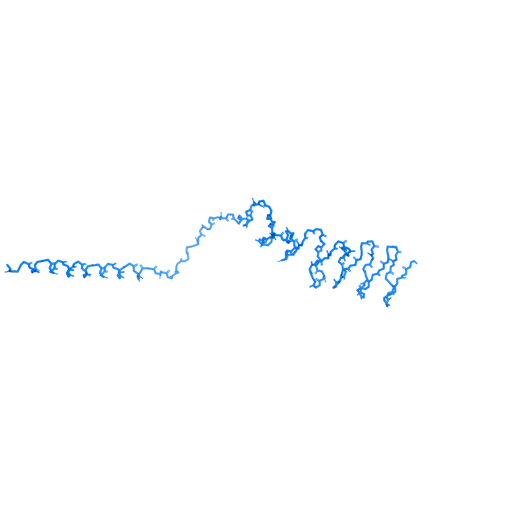-12.415 1.00 89.69 95 ASP A O 1
ATOM 731 N N . TYR A 1 96 ? -4.753 3.926 -10.206 1.00 91.69 96 TYR A N 1
ATOM 732 C CA . TYR A 1 96 ? -3.334 3.620 -10.052 1.00 91.69 96 TYR A CA 1
ATOM 733 C C . TYR A 1 96 ? -3.102 2.586 -8.940 1.00 91.69 96 TYR A C 1
ATOM 735 O O . TYR A 1 96 ? -2.454 2.898 -7.951 1.00 91.69 96 TYR A O 1
ATOM 743 N N . PRO A 1 97 ? -3.601 1.345 -9.056 1.00 91.50 97 PRO A N 1
ATOM 744 C CA . PRO A 1 97 ? -3.728 0.428 -7.921 1.00 91.50 97 PRO A CA 1
ATOM 745 C C . PRO A 1 97 ? -2.416 -0.207 -7.450 1.00 91.50 97 PRO A C 1
ATOM 747 O O . PRO A 1 97 ? -2.443 -0.999 -6.510 1.00 91.50 97 PRO A O 1
ATOM 750 N N . VAL A 1 98 ? -1.283 0.062 -8.098 1.00 90.94 98 VAL A N 1
ATOM 751 C CA . VAL A 1 98 ? -0.008 -0.586 -7.778 1.00 90.94 98 VAL A CA 1
ATOM 752 C C . VAL A 1 98 ? 0.871 0.367 -6.975 1.00 90.94 98 VAL A C 1
ATOM 754 O O . VAL A 1 98 ? 1.147 1.487 -7.403 1.00 90.94 98 VAL A O 1
ATOM 757 N N . CYS A 1 99 ? 1.340 -0.104 -5.823 1.00 90.00 99 CYS A N 1
ATOM 758 C CA . CYS A 1 99 ? 2.296 0.606 -4.983 1.00 90.00 99 CYS A CA 1
ATOM 759 C C . CYS A 1 99 ? 3.685 0.567 -5.628 1.00 90.00 99 CYS A C 1
ATOM 761 O O . CYS A 1 99 ? 4.188 -0.512 -5.944 1.00 90.00 99 CYS A O 1
ATOM 763 N N . CYS A 1 100 ? 4.310 1.725 -5.807 1.00 88.69 100 CYS A N 1
ATOM 764 C CA . CYS A 1 100 ? 5.654 1.844 -6.353 1.00 88.69 100 CYS A CA 1
ATOM 765 C C . CYS A 1 100 ? 6.406 2.955 -5.628 1.00 88.69 100 CYS A C 1
ATOM 767 O O . CYS A 1 100 ? 6.267 4.135 -5.967 1.00 88.69 100 CYS A O 1
ATOM 769 N N . GLN A 1 101 ? 7.191 2.568 -4.619 1.00 85.62 101 GLN A N 1
ATOM 770 C CA . GLN A 1 101 ? 7.867 3.514 -3.729 1.00 85.62 101 GLN A CA 1
ATOM 771 C C . GLN A 1 101 ? 6.870 4.568 -3.213 1.00 85.62 101 GLN A C 1
ATOM 773 O O . GLN A 1 101 ? 5.759 4.221 -2.822 1.00 85.62 101 GLN A O 1
ATOM 778 N N . ASP A 1 102 ? 7.213 5.854 -3.306 1.00 84.25 102 ASP A N 1
ATOM 779 C CA . ASP A 1 102 ? 6.393 6.979 -2.860 1.00 84.25 102 ASP A CA 1
ATOM 780 C C . ASP A 1 102 ? 5.165 7.288 -3.736 1.00 84.25 102 ASP A C 1
ATOM 782 O O . ASP A 1 102 ? 4.433 8.240 -3.447 1.00 84.25 102 ASP A O 1
ATOM 786 N N . LYS A 1 103 ? 4.893 6.517 -4.800 1.00 86.44 103 LYS A N 1
ATOM 787 C CA . LYS A 1 103 ? 3.748 6.778 -5.682 1.00 86.44 103 LYS A CA 1
ATOM 788 C C . LYS A 1 103 ? 2.945 5.549 -6.097 1.00 86.44 103 LYS A C 1
ATOM 790 O O . LYS A 1 103 ? 3.306 4.400 -5.876 1.00 86.44 103 LYS A O 1
ATOM 795 N N . CYS A 1 104 ? 1.819 5.851 -6.725 1.00 90.75 104 CYS A N 1
ATOM 796 C CA . CYS A 1 104 ? 0.869 4.897 -7.265 1.00 90.75 104 CYS A CA 1
ATOM 797 C C . CYS A 1 104 ? 1.023 4.830 -8.784 1.00 90.75 104 CYS A C 1
ATOM 799 O O . CYS A 1 104 ? 1.070 5.873 -9.443 1.00 90.75 104 CYS A O 1
ATOM 801 N N . ILE A 1 105 ? 1.116 3.622 -9.339 1.00 91.25 105 ILE A N 1
ATOM 802 C CA . ILE A 1 105 ? 1.297 3.391 -10.778 1.00 91.25 105 ILE A CA 1
ATOM 803 C C . ILE A 1 105 ? 0.123 2.581 -11.351 1.00 91.25 105 ILE A C 1
ATOM 805 O O . ILE A 1 105 ? -0.592 1.909 -10.598 1.00 91.25 105 ILE A O 1
ATOM 809 N N . PRO A 1 106 ? -0.127 2.661 -12.672 1.00 92.06 106 PRO A N 1
ATOM 810 C CA . PRO A 1 106 ? -1.219 1.928 -13.298 1.00 92.06 106 PRO A CA 1
ATOM 811 C C . PRO A 1 106 ? -1.082 0.417 -13.100 1.00 92.06 106 PRO A C 1
ATOM 813 O O . PRO A 1 106 ? 0.020 -0.119 -12.965 1.00 92.06 106 PRO A O 1
ATOM 816 N N . ALA A 1 107 ? -2.207 -0.291 -13.168 1.00 90.50 107 ALA A N 1
ATOM 817 C CA . ALA A 1 107 ? -2.175 -1.742 -13.297 1.00 90.50 107 ALA A CA 1
ATOM 818 C C . ALA A 1 107 ? -1.363 -2.156 -14.538 1.00 90.50 107 ALA A C 1
ATOM 820 O O . ALA A 1 107 ? -1.260 -1.396 -15.503 1.00 90.50 107 ALA A O 1
ATOM 821 N N . ASP A 1 108 ? -0.804 -3.369 -14.516 1.00 90.94 108 ASP A N 1
ATOM 822 C CA . ASP A 1 108 ? -0.022 -3.913 -15.633 1.00 90.94 108 ASP A CA 1
ATOM 823 C C . ASP A 1 108 ? 1.215 -3.069 -16.005 1.00 90.94 108 ASP A C 1
ATOM 825 O O . ASP A 1 108 ? 1.621 -3.003 -17.165 1.00 90.94 108 ASP A O 1
ATOM 829 N N . THR A 1 109 ? 1.838 -2.426 -15.019 1.00 91.38 109 THR A N 1
ATOM 830 C CA . THR A 1 109 ? 3.117 -1.728 -15.184 1.00 91.38 109 THR A CA 1
ATOM 831 C C . THR A 1 109 ? 4.169 -2.288 -14.235 1.00 91.38 109 THR A C 1
ATOM 833 O O . THR A 1 109 ? 3.848 -2.940 -13.241 1.00 91.38 109 THR A O 1
ATOM 836 N N . ILE A 1 110 ? 5.438 -2.077 -14.571 1.00 90.75 110 ILE A N 1
ATOM 837 C CA . ILE A 1 110 ? 6.590 -2.493 -13.771 1.00 90.75 110 ILE A CA 1
ATOM 838 C C . ILE A 1 110 ? 7.142 -1.267 -13.059 1.00 90.75 110 ILE A C 1
ATOM 840 O O . ILE A 1 110 ? 7.465 -0.277 -13.710 1.00 90.75 110 ILE A O 1
ATOM 844 N N . CYS A 1 111 ? 7.221 -1.339 -11.730 1.00 90.06 111 CYS A N 1
ATOM 845 C CA . CYS A 1 111 ? 7.820 -0.306 -10.891 1.00 90.06 111 CYS A CA 1
ATOM 846 C C . CYS A 1 111 ? 9.344 -0.309 -11.047 1.00 90.06 111 CYS A C 1
ATOM 848 O O . CYS A 1 111 ? 9.964 -1.369 -10.948 1.00 90.06 111 CYS A O 1
ATOM 850 N N . CYS A 1 112 ? 9.929 0.865 -11.271 1.00 88.62 112 CYS A N 1
ATOM 851 C CA . CYS A 1 112 ? 11.369 1.060 -11.382 1.00 88.62 112 CYS A CA 1
ATOM 852 C C . CYS A 1 112 ? 11.958 1.673 -10.108 1.00 88.62 112 CYS A C 1
ATOM 854 O O . CYS A 1 112 ? 11.283 2.392 -9.371 1.00 88.62 112 CYS A O 1
ATOM 856 N N . ASP A 1 113 ? 13.245 1.412 -9.869 1.00 85.56 113 ASP A N 1
ATOM 857 C CA . ASP A 1 113 ? 13.959 1.868 -8.668 1.00 85.56 113 ASP A CA 1
ATOM 858 C C . ASP A 1 113 ? 14.183 3.390 -8.618 1.00 85.56 113 ASP A C 1
ATOM 860 O O . ASP A 1 113 ? 14.398 3.951 -7.546 1.00 85.56 113 ASP A O 1
ATOM 864 N N . ASP A 1 114 ? 14.093 4.086 -9.750 1.00 81.44 114 ASP A N 1
ATOM 865 C CA . ASP A 1 114 ? 14.066 5.557 -9.829 1.00 81.44 114 ASP A CA 1
ATOM 866 C C . ASP A 1 114 ? 12.674 6.142 -9.523 1.00 81.44 114 ASP A C 1
ATOM 868 O O . ASP A 1 114 ? 12.405 7.334 -9.697 1.00 81.44 114 ASP A O 1
ATOM 872 N N . GLY A 1 115 ? 11.764 5.276 -9.089 1.00 79.19 115 GLY A N 1
ATOM 873 C CA . GLY A 1 115 ? 10.361 5.546 -8.902 1.00 79.19 115 GLY A CA 1
ATOM 874 C C . GLY A 1 115 ? 9.587 5.479 -10.207 1.00 79.19 115 GLY A C 1
ATOM 875 O O . GLY A 1 115 ? 8.373 5.418 -10.138 1.00 79.19 115 GLY A O 1
ATOM 876 N N . GLY A 1 116 ? 10.187 5.523 -11.399 1.00 86.00 116 GLY A N 1
ATOM 877 C CA . GLY A 1 116 ? 9.491 5.437 -12.687 1.00 86.00 116 GLY A CA 1
ATOM 878 C C . GLY A 1 116 ? 8.640 4.170 -12.852 1.00 86.00 116 GLY A C 1
ATOM 879 O O . GLY A 1 116 ? 8.611 3.290 -11.994 1.00 86.00 116 GLY A O 1
ATOM 880 N N . TYR A 1 117 ? 7.917 4.067 -13.968 1.00 90.94 117 TYR A N 1
ATOM 881 C CA . TYR A 1 117 ? 7.277 2.804 -14.325 1.00 90.94 117 TYR A CA 1
ATOM 882 C C . TYR A 1 117 ? 7.328 2.531 -15.821 1.00 90.94 117 TYR A C 1
ATOM 884 O O . TYR A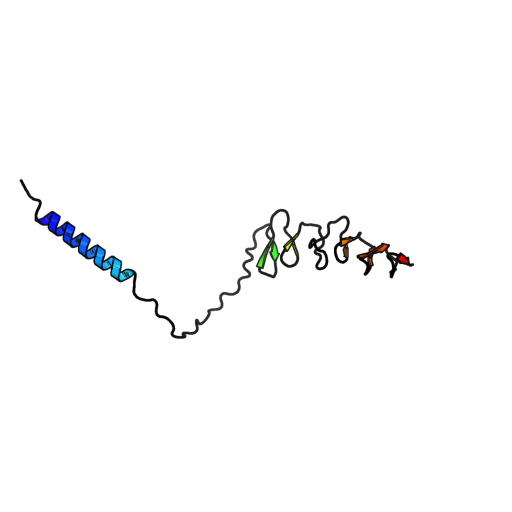 1 117 ? 7.259 3.444 -16.645 1.00 90.94 117 TYR A O 1
ATOM 892 N N . CYS A 1 118 ? 7.386 1.247 -16.153 1.00 92.94 118 CYS A N 1
ATOM 893 C CA . CYS A 1 118 ? 7.391 0.745 -17.516 1.00 92.94 118 CYS A CA 1
ATOM 894 C C . CYS A 1 118 ? 6.113 -0.021 -17.837 1.00 92.94 118 CYS A C 1
ATOM 896 O O . CYS A 1 118 ? 5.435 -0.533 -16.948 1.00 92.94 118 CYS A O 1
ATOM 898 N N . LYS A 1 119 ? 5.758 -0.095 -19.123 1.00 91.75 119 LYS A N 1
ATOM 899 C CA . LYS A 1 119 ? 4.622 -0.912 -19.566 1.00 91.75 119 LYS A CA 1
ATOM 900 C C . LYS A 1 119 ? 4.853 -2.382 -19.222 1.00 91.75 119 LYS A C 1
ATOM 902 O O . LYS A 1 119 ? 5.992 -2.819 -19.063 1.00 91.75 119 LYS A O 1
ATOM 907 N N . LYS A 1 120 ? 3.764 -3.147 -19.189 1.00 85.56 120 LYS A N 1
ATOM 908 C CA . LYS A 1 120 ? 3.818 -4.606 -19.247 1.00 85.56 120 LYS A CA 1
ATOM 909 C C . LYS A 1 120 ? 4.784 -5.038 -20.353 1.00 85.56 120 LYS A C 1
ATOM 911 O O . LYS A 1 120 ? 4.748 -4.472 -21.445 1.00 85.56 120 LYS A O 1
ATOM 916 N N . ASP A 1 121 ? 5.641 -5.998 -20.031 1.00 88.25 121 ASP A N 1
ATOM 917 C CA . ASP A 1 121 ? 6.665 -6.576 -20.913 1.00 88.25 121 ASP A CA 1
ATOM 918 C C . ASP A 1 121 ? 7.904 -5.703 -21.186 1.00 88.25 121 ASP A C 1
ATOM 920 O O . ASP A 1 121 ? 8.800 -6.148 -21.896 1.00 88.25 121 ASP A O 1
ATOM 924 N N . ALA A 1 122 ? 8.005 -4.509 -20.593 1.00 91.12 122 ALA A N 1
ATOM 925 C CA . ALA A 1 122 ? 9.269 -3.776 -20.525 1.00 91.12 122 ALA A CA 1
ATOM 926 C C . ALA A 1 122 ? 10.036 -4.069 -19.228 1.00 91.12 122 ALA A C 1
ATOM 928 O O . ALA A 1 122 ? 9.472 -4.549 -18.255 1.00 91.12 122 ALA A O 1
ATOM 929 N N . TYR A 1 123 ? 11.316 -3.722 -19.174 1.00 89.31 123 TYR A N 1
ATOM 930 C CA . TYR A 1 123 ? 12.107 -3.701 -17.945 1.00 89.31 123 TYR A CA 1
ATOM 931 C C . TYR A 1 123 ? 12.818 -2.356 -17.780 1.00 89.31 123 TYR A C 1
ATOM 933 O O . TYR A 1 123 ? 13.056 -1.631 -18.749 1.00 89.31 123 TYR A O 1
ATOM 941 N N . CYS A 1 124 ? 13.141 -2.015 -16.535 1.00 90.88 124 CYS A N 1
ATOM 942 C CA . CYS A 1 124 ? 13.806 -0.762 -16.194 1.00 90.88 124 CYS A CA 1
ATOM 943 C C . CYS A 1 124 ? 15.286 -0.838 -16.584 1.00 90.88 124 CYS A C 1
ATOM 945 O O . CYS A 1 124 ? 16.002 -1.732 -16.130 1.00 90.88 124 CYS A O 1
ATOM 947 N N . CYS A 1 125 ? 15.739 0.098 -17.415 1.00 89.00 125 CYS A N 1
ATOM 948 C CA . CYS A 1 125 ? 17.115 0.149 -17.915 1.00 89.00 125 CYS A CA 1
ATOM 949 C C . CYS A 1 125 ? 18.006 1.184 -17.213 1.00 89.00 125 CYS A C 1
ATOM 951 O O . CYS A 1 125 ? 19.190 1.281 -17.532 1.00 89.00 125 CYS A O 1
ATOM 953 N N . GLY A 1 126 ? 17.460 1.914 -16.237 1.00 80.44 126 GLY A N 1
ATOM 954 C CA . GLY A 1 126 ? 18.094 3.088 -15.635 1.00 80.44 126 GLY A CA 1
ATOM 955 C C . GLY A 1 126 ? 17.671 4.381 -16.336 1.00 80.44 126 GLY A C 1
ATOM 956 O O . GLY A 1 126 ? 17.029 4.342 -17.382 1.00 80.44 126 GLY A O 1
ATOM 957 N N . ASP A 1 127 ? 17.986 5.524 -15.724 1.00 80.19 127 ASP A N 1
ATOM 958 C CA . ASP A 1 127 ? 17.727 6.869 -16.265 1.00 80.19 127 ASP A CA 1
ATOM 959 C C . ASP A 1 127 ? 16.268 7.149 -16.692 1.00 80.19 127 ASP A C 1
ATOM 961 O O . ASP A 1 127 ? 16.015 7.964 -17.577 1.00 80.19 127 ASP A O 1
ATOM 965 N N . ASN A 1 128 ? 15.281 6.543 -16.022 1.00 72.94 128 ASN A N 1
ATOM 966 C CA . ASN A 1 128 ? 13.857 6.596 -16.378 1.00 72.94 128 ASN A CA 1
ATOM 967 C C . ASN A 1 128 ? 13.521 6.005 -17.761 1.00 72.94 128 ASN A C 1
ATOM 969 O O . ASN A 1 128 ? 12.494 6.357 -18.349 1.00 72.94 128 ASN A O 1
ATOM 973 N N . GLU A 1 129 ? 14.352 5.100 -18.286 1.00 85.50 129 GLU A N 1
ATOM 974 C CA . GLU A 1 129 ? 14.118 4.428 -19.564 1.00 85.50 129 GLU A CA 1
ATOM 975 C C . GLU A 1 129 ?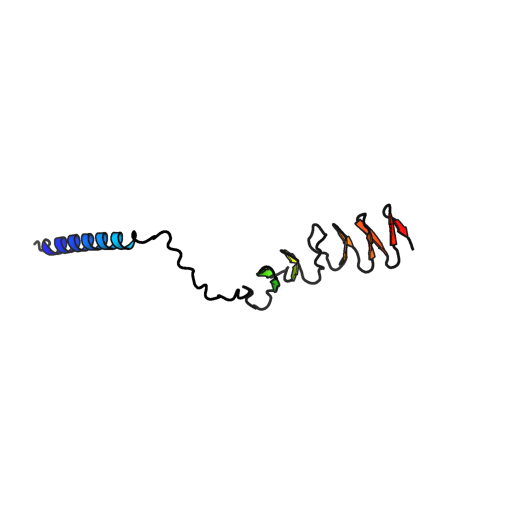 13.553 3.006 -19.410 1.00 85.50 129 GLU A C 1
ATOM 977 O O . GLU A 1 129 ? 13.910 2.237 -18.509 1.00 85.50 129 GLU A O 1
ATOM 982 N N . CYS A 1 130 ? 12.686 2.646 -20.361 1.00 91.00 130 CYS A N 1
ATOM 983 C CA . CYS A 1 130 ? 12.053 1.336 -20.470 1.00 91.00 130 CYS A CA 1
ATOM 984 C C . CYS A 1 130 ? 12.572 0.585 -21.697 1.00 91.00 130 CYS A C 1
ATOM 986 O O . CYS A 1 130 ? 12.388 1.043 -22.827 1.00 91.00 130 CYS A O 1
ATOM 988 N N . CYS A 1 131 ? 13.153 -0.589 -21.471 1.00 91.62 131 CYS A N 1
ATOM 989 C CA . CYS A 1 131 ? 13.631 -1.499 -22.510 1.00 91.62 131 CYS A CA 1
ATOM 990 C C . CYS A 1 131 ? 12.672 -2.671 -22.723 1.00 91.62 131 CYS A C 1
ATOM 992 O O . CYS A 1 131 ? 11.873 -2.963 -21.839 1.00 91.62 131 CYS A O 1
ATOM 994 N N . TYR A 1 132 ? 12.767 -3.342 -23.873 1.00 88.88 132 TYR A N 1
ATOM 995 C CA . TYR A 1 132 ? 11.917 -4.468 -24.281 1.00 88.88 132 TYR A CA 1
ATOM 996 C C . TYR A 1 132 ? 12.769 -5.596 -24.863 1.00 88.88 132 TYR A C 1
ATOM 998 O O . TYR A 1 132 ? 13.750 -5.267 -25.571 1.00 88.88 132 TYR A O 1
#

Sequence (132 aa):
MKLFGPLVFLLITFNLVISQKIMALRQETFPRIAAIKPKSTVVPLIKICPTFKGLTCCDDGHICEGDYPVCCQNDCIPTNTTCCNDTSRGYCDKDYPVCCQDKCIPADTICCDDGGYCKKDAYCCGDNECCY

Secondary structure (DSSP, 8-state):
----HHHHHHHHHHHHHHHHHHHHTSSS-------------------S----TT-EE-TTS-EE-TT--EEETTEEE-TT-EE-SSSTTSEE-SSS-EEETTEEE-TTEEEPTTS-EEETT-EEEETTEEE-

pLDDT: mean 72.74, std 18.97, range [37.31, 92.94]

Radius of gyration: 34.35 Å; chains: 1; bounding box: 61×44×100 Å